Protein AF-A0A1R4GLQ3-F1 (afdb_monomer_lite)

Secondary structure (DSSP, 8-state):
-------------------------EEEEEEEE--TTT-SS-EEEEEEEE--TT-BHHHHHHHHHHHT-TT-------SSSSS-TTEEEETTEEEETTT-BTHHHHGGG-TT--------

pLDDT: mean 81.61, std 21.95, range [34.53, 98.38]

Foldseek 3Di:
DDDDDDDDDDDPPPPPPPPDDDPQQKDKDWDFDDDPVPDPDTDIDIDIDRDDFPAFLVNVLVCCCVPPNVPDDAFDDDLPPPPQRQWDQDPNDIDRRSPHHPNVPPCVPDPDDDPPDDDD

Organism: NCBI:txid1945521

Sequence (120 aa):
MNSHSKPNSSQLNNQENNLDTSANNTVKITVMRYRPDEDDRPWPETFEIEWSYDMSILDALGVIKDNLRPELAYRWSCRMEVCGSCGMVVNGEPKLACSTFVRDYVIDFLPSLNRGDSYS

InterPro domains:
  IPR001041 2Fe-2S ferredoxin-type iron-sulfur binding domain [cd00207] (44-104)
  IPR004489 Succinate dehydrogenase/fumarate reductase iron-sulphur protein [TIGR00384] (31-105)
  IPR012675 Beta-grasp domain superfamily [G3DSA:3.10.20.30] (17-113)
  IPR025192 Succinate dehydogenase/fumarate reductase N-terminal [PF13085] (28-105)
  IPR036010 2Fe-2S ferredoxin-like superfamily [SSF54292] (26-105)
  IPR050573 Succinate Dehydrogenase/Fumarate Reductase Iron-Sulfur [PTHR11921] (14-104)

Structure (mmCIF, N/CA/C/O backbone):
data_AF-A0A1R4GLQ3-F1
#
_entry.id   AF-A0A1R4GLQ3-F1
#
loop_
_atom_site.group_PDB
_atom_site.id
_atom_site.type_symbol
_atom_site.label_atom_id
_atom_site.label_alt_id
_atom_site.label_comp_id
_atom_site.label_asym_id
_atom_site.label_entity_id
_atom_site.label_seq_id
_atom_site.pdbx_PDB_ins_code
_atom_site.Cartn_x
_atom_site.Cartn_y
_atom_site.Cartn_z
_atom_site.occupancy
_atom_site.B_iso_or_equiv
_atom_site.auth_seq_id
_atom_site.auth_comp_id
_atom_site.auth_asym_id
_atom_site.auth_atom_id
_atom_site.pdbx_PDB_model_num
ATOM 1 N N . MET A 1 1 ? -5.979 34.679 72.232 1.00 48.34 1 MET A N 1
ATOM 2 C CA . MET A 1 1 ? -5.281 34.038 71.104 1.00 48.34 1 MET A CA 1
ATOM 3 C C . MET A 1 1 ? -5.319 32.540 71.316 1.00 48.34 1 MET A C 1
ATOM 5 O O . MET A 1 1 ? -4.696 32.081 72.255 1.00 48.34 1 MET A O 1
ATOM 9 N N . ASN A 1 2 ? -6.109 31.822 70.525 1.00 34.53 2 ASN A N 1
ATOM 10 C CA . ASN A 1 2 ? -5.859 30.432 70.155 1.00 34.53 2 ASN A CA 1
ATOM 11 C C . ASN A 1 2 ? -6.662 30.190 68.878 1.00 34.53 2 ASN A C 1
ATOM 13 O O . ASN A 1 2 ? -7.890 30.224 68.864 1.00 34.53 2 ASN A O 1
ATOM 17 N N . SER A 1 3 ? -5.901 30.126 67.797 1.00 39.72 3 SER A N 1
ATOM 18 C CA . SER A 1 3 ? -6.281 29.883 66.419 1.00 39.72 3 SER A CA 1
ATOM 19 C C . SER A 1 3 ? -6.469 28.387 66.155 1.00 39.72 3 SER A C 1
ATOM 21 O O . SER A 1 3 ? -6.027 27.555 66.943 1.00 39.72 3 SER A O 1
ATOM 23 N N . HIS A 1 4 ? -7.036 28.101 64.978 1.00 52.50 4 HIS A N 1
ATOM 24 C CA . HIS A 1 4 ? -7.164 26.803 64.297 1.00 52.50 4 HIS A CA 1
ATOM 25 C C . HIS A 1 4 ? -8.489 26.087 64.600 1.00 52.50 4 HIS A C 1
ATOM 27 O O . HIS A 1 4 ? -8.636 25.391 65.595 1.00 52.50 4 HIS A O 1
ATOM 33 N N . SER A 1 5 ? -9.580 26.424 63.905 1.00 51.50 5 SER A N 1
ATOM 34 C CA . SER A 1 5 ? -9.892 26.273 62.462 1.00 51.50 5 SER A CA 1
ATOM 35 C C . SER A 1 5 ? -10.152 24.819 62.057 1.00 51.50 5 SER A C 1
ATOM 37 O O . SER A 1 5 ? -9.284 23.959 62.132 1.00 51.50 5 SER A O 1
ATOM 39 N N . LYS A 1 6 ? -11.404 24.611 61.638 1.00 49.41 6 LYS A N 1
ATOM 40 C CA . LYS A 1 6 ? -12.070 23.384 61.183 1.00 49.41 6 LYS A CA 1
ATOM 41 C C . LYS A 1 6 ? -11.340 22.681 60.021 1.00 49.41 6 LYS A C 1
ATOM 43 O O . LYS A 1 6 ? -10.632 23.351 59.270 1.00 49.41 6 LYS A O 1
ATOM 48 N N . PRO A 1 7 ? -11.578 21.370 59.815 1.00 47.53 7 PRO A N 1
ATOM 49 C CA . PRO A 1 7 ? -11.047 20.639 58.670 1.00 47.53 7 PRO A CA 1
ATOM 50 C C . PRO A 1 7 ? -11.790 21.060 57.397 1.00 47.53 7 PRO A C 1
ATOM 52 O O . PRO A 1 7 ? -13.018 21.151 57.400 1.00 47.53 7 PRO A O 1
ATOM 55 N N . ASN A 1 8 ? -11.060 21.307 56.309 1.00 37.97 8 ASN A N 1
ATOM 56 C CA . ASN A 1 8 ? -11.652 21.459 54.985 1.00 37.97 8 ASN A CA 1
ATOM 57 C C . ASN A 1 8 ? -11.039 20.436 54.029 1.00 37.97 8 ASN A C 1
ATOM 59 O O . ASN A 1 8 ? -9.850 20.465 53.721 1.00 37.97 8 ASN A O 1
ATOM 63 N N . SER A 1 9 ? -11.923 19.540 53.607 1.00 43.69 9 SER A N 1
ATOM 64 C CA . SER A 1 9 ? -11.951 18.842 52.331 1.00 43.69 9 SER A CA 1
ATOM 65 C C . SER A 1 9 ? -11.156 19.515 51.214 1.00 43.69 9 SER A C 1
ATOM 67 O O . SER A 1 9 ? -11.499 20.583 50.722 1.00 43.69 9 SER A O 1
ATOM 69 N N . SER A 1 10 ? -10.123 18.826 50.762 1.00 47.22 10 SER A N 1
ATOM 70 C CA . SER A 1 10 ? -9.766 18.696 49.347 1.00 47.22 10 SER A CA 1
ATOM 71 C C . SER A 1 10 ? -8.596 17.733 49.303 1.00 47.22 10 SER A C 1
ATOM 73 O O . SER A 1 10 ? -7.426 18.102 49.329 1.00 47.22 10 SER A O 1
ATOM 75 N N . GLN A 1 11 ? -8.941 16.448 49.319 1.00 44.34 11 GLN A N 1
ATOM 76 C CA . GLN A 1 11 ? -8.035 15.441 48.807 1.00 44.34 11 GLN A CA 1
ATOM 77 C C . GLN A 1 11 ? -7.766 15.814 47.349 1.00 44.34 11 GLN A C 1
ATOM 79 O O . GLN A 1 11 ? -8.663 15.705 46.522 1.00 44.34 11 GLN A O 1
ATOM 84 N N . LEU A 1 12 ? -6.566 16.322 47.058 1.00 45.91 12 LEU A N 1
ATOM 85 C CA . LEU A 1 12 ? -6.034 16.328 45.702 1.00 45.91 12 LEU A CA 1
ATOM 86 C C . LEU A 1 12 ? -5.650 14.886 45.380 1.00 45.91 12 LEU A C 1
ATOM 88 O O . LEU A 1 12 ? -4.551 14.407 45.645 1.00 45.91 12 LEU A O 1
ATOM 92 N N . ASN A 1 13 ? -6.645 14.181 44.875 1.00 46.16 13 ASN A N 1
ATOM 93 C CA . ASN A 1 13 ? -6.553 12.944 44.136 1.00 46.16 13 ASN A CA 1
ATOM 94 C C . ASN A 1 13 ? -5.735 13.177 42.856 1.00 46.16 13 ASN A C 1
ATOM 96 O O . ASN A 1 13 ? -6.269 13.442 41.784 1.00 46.16 13 ASN A O 1
ATOM 100 N N . ASN A 1 14 ? -4.417 13.030 42.991 1.00 51.97 14 ASN A N 1
ATOM 101 C CA . ASN A 1 14 ? -3.526 12.663 41.897 1.00 51.97 14 ASN A CA 1
ATOM 102 C C . ASN A 1 14 ? -3.872 11.230 41.469 1.00 51.97 14 ASN A C 1
ATOM 104 O O . ASN A 1 14 ? -3.286 10.266 41.954 1.00 51.97 14 ASN A O 1
ATOM 108 N N . GLN A 1 15 ? -4.872 11.089 40.604 1.00 60.00 15 GLN A N 1
ATOM 109 C CA . GLN A 1 15 ? -5.040 9.892 39.792 1.00 60.00 15 GLN A CA 1
ATOM 110 C C . GLN A 1 15 ? -4.459 10.205 38.419 1.00 60.00 15 GLN A C 1
ATOM 112 O O . GLN A 1 15 ? -5.116 10.755 37.539 1.00 60.00 15 GLN A O 1
ATOM 117 N N . GLU A 1 16 ? -3.171 9.899 38.291 1.00 49.38 16 GLU A N 1
ATOM 118 C CA . GLU A 1 16 ? -2.516 9.681 37.011 1.00 49.38 16 GLU A CA 1
ATOM 119 C C . GLU A 1 16 ? -3.376 8.684 36.225 1.00 49.38 16 GLU A C 1
ATOM 121 O O . GLU A 1 16 ? -3.590 7.552 36.663 1.00 49.38 16 GLU A O 1
ATOM 126 N N . ASN A 1 17 ? -3.935 9.135 35.102 1.00 49.44 17 ASN A N 1
ATOM 127 C CA . ASN A 1 17 ? -4.736 8.311 34.204 1.00 49.44 17 ASN A CA 1
ATOM 128 C C . ASN A 1 17 ? -3.823 7.300 33.495 1.00 49.44 17 ASN A C 1
ATOM 130 O O . ASN A 1 17 ? -3.455 7.475 32.337 1.00 49.44 17 ASN A O 1
ATOM 134 N N . ASN A 1 18 ? -3.452 6.243 34.213 1.00 52.00 18 ASN A N 1
ATOM 135 C CA . ASN A 1 18 ? -2.991 4.984 33.649 1.00 52.00 18 ASN A CA 1
ATOM 136 C C . ASN A 1 18 ? -4.221 4.263 33.079 1.00 52.00 18 ASN A C 1
ATOM 138 O O . ASN A 1 18 ? -4.872 3.486 33.777 1.00 52.00 18 ASN A O 1
ATOM 142 N N . LEU A 1 19 ? -4.565 4.545 31.819 1.00 60.81 19 LEU A N 1
ATOM 143 C CA . LEU A 1 19 ? -5.286 3.555 31.023 1.00 60.81 19 LEU A CA 1
ATOM 144 C C . LEU A 1 19 ? -4.251 2.587 30.455 1.00 60.81 19 LEU A C 1
ATOM 146 O O . LEU A 1 19 ? -3.656 2.794 29.401 1.00 60.81 19 LEU A O 1
ATOM 150 N N . ASP A 1 20 ? -4.042 1.559 31.261 1.00 52.22 20 ASP A N 1
ATOM 151 C CA . ASP A 1 20 ? -3.375 0.302 30.979 1.00 52.22 20 ASP A CA 1
ATOM 152 C C . ASP A 1 20 ? -3.905 -0.344 29.676 1.00 52.22 20 ASP A C 1
ATOM 154 O O . ASP A 1 20 ? -5.041 -0.804 29.597 1.00 52.22 20 ASP A O 1
ATOM 158 N N . THR A 1 21 ? -3.065 -0.275 28.642 1.00 45.75 21 THR A N 1
ATOM 159 C CA . THR A 1 21 ? -2.600 -1.372 27.770 1.00 45.75 21 THR A CA 1
ATOM 160 C C . THR A 1 21 ? -3.601 -2.230 26.971 1.00 45.75 21 THR A C 1
ATOM 162 O O . THR A 1 21 ? -4.309 -3.095 27.478 1.00 45.75 21 THR A O 1
ATOM 165 N N . SER A 1 22 ? -3.478 -2.073 25.646 1.00 54.12 22 SER A N 1
ATOM 166 C CA . SER A 1 22 ? -3.498 -3.118 24.608 1.00 54.12 22 SER A CA 1
ATOM 167 C C . SER A 1 22 ? -4.679 -4.087 24.535 1.00 54.12 22 SER A C 1
ATOM 169 O O . SER A 1 22 ? -4.542 -5.289 24.762 1.00 54.12 22 SER A O 1
ATOM 171 N N . ALA A 1 23 ? -5.781 -3.631 23.942 1.00 52.31 23 ALA A N 1
ATOM 172 C CA . ALA A 1 23 ? -6.319 -4.435 22.848 1.00 52.31 23 ALA A CA 1
ATOM 173 C C . ALA A 1 23 ? -5.386 -4.213 21.649 1.00 52.31 23 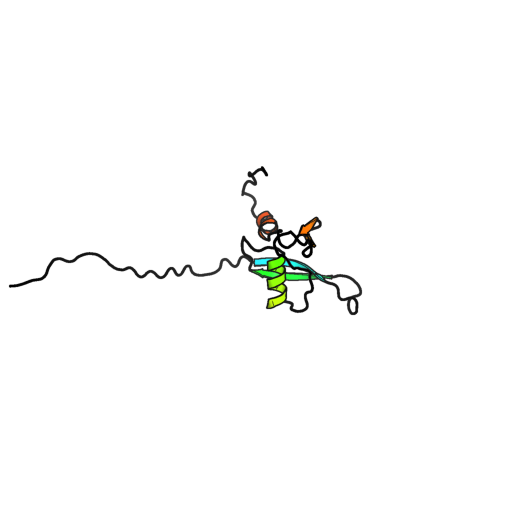ALA A C 1
ATOM 175 O O . ALA A 1 23 ? -5.463 -3.175 20.992 1.00 52.31 23 ALA A O 1
ATOM 176 N N . ASN A 1 24 ? -4.440 -5.129 21.416 1.00 66.25 24 ASN A N 1
ATOM 177 C CA . ASN A 1 24 ? -3.592 -5.070 20.226 1.00 66.25 24 ASN A CA 1
ATOM 178 C C . ASN A 1 24 ? -4.487 -5.305 19.008 1.00 66.25 24 ASN A C 1
ATOM 180 O O . ASN A 1 24 ? -4.775 -6.444 18.642 1.00 66.25 24 ASN A O 1
ATOM 184 N N . ASN A 1 25 ? -4.968 -4.218 18.411 1.00 87.06 25 ASN A N 1
ATOM 185 C CA . ASN A 1 25 ? -5.676 -4.252 17.145 1.00 87.06 25 ASN A CA 1
ATOM 186 C C . ASN A 1 25 ? -4.643 -4.588 16.074 1.00 87.06 25 ASN A C 1
ATOM 188 O O . ASN A 1 25 ? -3.996 -3.695 15.535 1.00 87.06 25 ASN A O 1
ATOM 192 N N . THR A 1 26 ? -4.439 -5.877 15.807 1.00 92.31 26 THR A N 1
ATOM 193 C CA . THR A 1 26 ? -3.577 -6.325 14.714 1.00 92.31 26 THR A CA 1
ATOM 194 C C . THR A 1 26 ? -4.390 -6.555 13.448 1.00 92.31 26 THR A C 1
ATOM 196 O O . THR A 1 26 ? -5.584 -6.862 13.480 1.00 92.31 26 THR A O 1
ATOM 199 N N . VAL A 1 27 ? -3.749 -6.357 12.303 1.00 94.31 27 VAL A N 1
ATOM 200 C CA . VAL A 1 27 ? -4.304 -6.645 10.982 1.00 94.31 27 VAL A CA 1
ATOM 201 C C . VAL A 1 27 ? -3.264 -7.384 10.157 1.00 94.31 27 VAL A C 1
ATOM 203 O O . VAL A 1 27 ? -2.063 -7.117 10.249 1.00 94.31 27 VAL A O 1
ATOM 206 N N . LYS A 1 28 ? -3.735 -8.317 9.328 1.00 96.12 28 LYS A N 1
ATOM 207 C CA . LYS A 1 28 ? -2.900 -9.009 8.348 1.00 96.12 28 LYS A CA 1
ATOM 208 C C . LYS A 1 28 ? -2.967 -8.287 7.015 1.00 96.12 28 LYS A C 1
ATOM 210 O O . LYS A 1 28 ? -4.036 -8.175 6.421 1.00 96.12 28 LYS A O 1
ATOM 215 N N . ILE A 1 29 ? -1.817 -7.849 6.526 1.00 96.75 29 ILE A N 1
ATOM 216 C CA . ILE A 1 29 ? -1.671 -7.183 5.235 1.00 96.75 29 ILE A CA 1
ATOM 217 C C . ILE A 1 29 ? -0.856 -8.089 4.331 1.00 96.75 29 ILE A C 1
ATOM 219 O O . ILE A 1 29 ? 0.279 -8.436 4.647 1.00 96.75 29 ILE A O 1
ATOM 223 N N . THR A 1 30 ? -1.443 -8.480 3.202 1.00 97.81 30 THR A N 1
ATOM 224 C CA . THR A 1 30 ? -0.746 -9.256 2.174 1.00 97.81 30 THR A CA 1
ATOM 225 C C . THR A 1 30 ? -0.331 -8.330 1.044 1.00 97.81 30 THR A C 1
ATOM 227 O O . THR A 1 30 ? -1.174 -7.677 0.433 1.00 97.81 30 THR A O 1
ATOM 230 N N . VAL A 1 31 ? 0.968 -8.276 0.767 1.00 97.81 31 VAL A N 1
ATOM 231 C CA . VAL A 1 31 ? 1.560 -7.445 -0.280 1.00 97.81 31 VAL A CA 1
ATOM 232 C C . VAL A 1 31 ? 2.120 -8.347 -1.369 1.00 97.81 31 VAL A C 1
ATOM 234 O O . VAL A 1 31 ? 2.888 -9.266 -1.094 1.00 97.81 31 VAL A O 1
ATOM 237 N N . MET A 1 32 ? 1.755 -8.074 -2.621 1.00 97.69 32 MET A N 1
ATOM 238 C CA . MET A 1 32 ? 2.364 -8.745 -3.767 1.00 97.69 32 MET A CA 1
ATOM 239 C C . MET A 1 32 ? 3.755 -8.170 -4.017 1.00 97.69 32 MET A C 1
ATOM 241 O O . MET A 1 32 ? 3.911 -6.974 -4.263 1.00 97.69 32 MET A O 1
ATOM 245 N N . ARG A 1 33 ? 4.765 -9.031 -3.965 1.00 96.50 33 ARG A N 1
ATOM 246 C CA . ARG A 1 33 ? 6.172 -8.693 -4.144 1.00 96.50 33 ARG A CA 1
ATOM 247 C C . ARG A 1 33 ? 6.726 -9.261 -5.434 1.00 96.50 33 ARG A C 1
ATOM 249 O O . ARG A 1 33 ? 6.272 -10.293 -5.918 1.00 96.50 33 ARG A O 1
ATOM 256 N N . TYR A 1 34 ? 7.711 -8.560 -5.981 1.00 96.69 34 TYR A N 1
ATOM 257 C CA . TYR A 1 34 ? 8.415 -8.977 -7.182 1.00 96.69 34 TYR A CA 1
ATOM 258 C C . TYR A 1 34 ? 9.796 -8.319 -7.254 1.00 96.69 34 TYR A C 1
ATOM 260 O O . TYR A 1 34 ? 9.899 -7.092 -7.169 1.00 96.69 34 TYR A O 1
ATOM 268 N N . ARG A 1 35 ? 10.845 -9.127 -7.422 1.00 94.69 35 ARG A N 1
ATOM 269 C CA . ARG A 1 35 ? 12.214 -8.700 -7.735 1.00 94.69 35 ARG A CA 1
ATOM 270 C C . ARG A 1 35 ? 12.575 -9.193 -9.141 1.00 94.69 35 ARG A C 1
ATOM 272 O O . ARG A 1 35 ? 12.746 -10.396 -9.309 1.00 94.69 35 ARG A O 1
ATOM 279 N N . PRO A 1 36 ? 12.714 -8.299 -10.137 1.00 94.06 36 PRO A N 1
ATOM 280 C CA . PRO A 1 36 ? 12.954 -8.692 -11.528 1.00 94.06 36 PRO A CA 1
ATOM 281 C C . PRO A 1 36 ? 14.187 -9.576 -11.760 1.00 94.06 36 PRO A C 1
ATOM 283 O O . PRO A 1 36 ? 14.184 -10.367 -12.695 1.00 94.06 36 PRO A O 1
ATOM 286 N N . ASP A 1 37 ? 15.219 -9.435 -10.925 1.00 94.56 37 ASP A N 1
ATOM 287 C CA . ASP A 1 37 ? 16.489 -10.157 -11.076 1.00 94.56 37 ASP A CA 1
ATOM 288 C C . ASP A 1 37 ? 16.532 -11.492 -10.310 1.00 94.56 37 ASP A C 1
ATOM 290 O O . ASP A 1 37 ? 17.449 -12.286 -10.509 1.00 94.56 37 ASP A O 1
ATOM 294 N N . GLU A 1 38 ? 15.567 -11.740 -9.418 1.00 94.31 38 GLU A N 1
ATOM 295 C CA . GLU A 1 38 ? 15.594 -12.878 -8.484 1.00 94.31 38 GLU A CA 1
ATOM 296 C C . GLU A 1 38 ? 14.346 -13.767 -8.558 1.00 94.31 38 GLU A C 1
ATOM 298 O O . GLU A 1 38 ? 14.433 -14.959 -8.269 1.00 94.31 38 GLU A O 1
ATOM 303 N N . ASP A 1 39 ? 13.187 -13.206 -8.914 1.00 94.81 39 ASP A N 1
ATOM 304 C CA . ASP A 1 39 ? 11.902 -13.892 -8.823 1.00 94.81 39 ASP A CA 1
ATOM 305 C C . ASP A 1 39 ? 11.340 -14.205 -10.220 1.00 94.81 39 ASP A C 1
ATOM 307 O O . ASP A 1 39 ? 11.127 -13.307 -11.032 1.00 94.81 39 ASP A O 1
ATOM 311 N N . ASP A 1 40 ? 10.981 -15.468 -10.473 1.00 94.56 40 ASP A N 1
ATOM 312 C CA . ASP A 1 40 ? 10.342 -15.880 -11.737 1.00 94.56 40 ASP A CA 1
ATOM 313 C C . ASP A 1 40 ? 8.924 -15.301 -11.916 1.00 94.56 40 ASP A C 1
ATOM 315 O O . ASP A 1 40 ? 8.402 -15.202 -13.028 1.00 94.56 40 ASP A O 1
ATOM 319 N N . ARG A 1 41 ? 8.246 -14.974 -10.808 1.00 95.94 41 ARG A N 1
ATOM 320 C CA . ARG A 1 41 ? 6.872 -14.450 -10.790 1.00 95.94 41 ARG A CA 1
ATOM 321 C C . ARG A 1 41 ? 6.577 -13.669 -9.507 1.00 95.94 41 ARG A C 1
ATOM 323 O O . ARG A 1 41 ? 7.193 -13.955 -8.480 1.00 95.94 41 ARG A O 1
ATOM 330 N N . PRO A 1 42 ? 5.593 -12.749 -9.520 1.00 96.62 42 PRO A N 1
ATOM 331 C CA . PRO A 1 42 ? 5.135 -12.090 -8.304 1.00 96.62 42 PRO A CA 1
ATOM 332 C C . PRO A 1 42 ? 4.613 -13.089 -7.268 1.00 96.62 42 PRO A C 1
ATOM 334 O O . PRO A 1 42 ? 3.947 -14.069 -7.615 1.00 96.62 42 PRO A O 1
ATOM 337 N N . TRP A 1 43 ? 4.869 -12.816 -5.993 1.00 96.94 43 TRP A N 1
ATOM 338 C CA . TRP A 1 43 ? 4.505 -13.688 -4.879 1.00 96.94 43 TRP A CA 1
ATOM 339 C C . TRP A 1 43 ? 3.912 -12.888 -3.710 1.00 96.94 43 TRP A C 1
ATOM 341 O O . TRP A 1 43 ? 4.288 -11.734 -3.506 1.00 96.94 43 TRP A O 1
ATOM 351 N N . PRO A 1 44 ? 2.953 -13.453 -2.956 1.00 97.50 44 PRO A N 1
ATOM 352 C CA . PRO A 1 44 ? 2.374 -12.782 -1.798 1.00 97.50 44 PRO A CA 1
ATOM 353 C C . PRO A 1 44 ? 3.282 -12.909 -0.568 1.00 97.50 44 PRO A C 1
ATOM 355 O O . PRO A 1 44 ? 3.703 -14.011 -0.219 1.00 97.50 44 PRO A O 1
ATOM 358 N N . GLU A 1 45 ? 3.512 -11.803 0.137 1.00 97.44 45 GLU A N 1
ATOM 359 C CA . GLU A 1 45 ? 4.087 -11.790 1.486 1.00 97.44 45 GLU A CA 1
ATOM 360 C C . GLU A 1 45 ? 3.074 -11.213 2.475 1.00 97.44 45 GLU A C 1
ATOM 362 O O . GLU A 1 45 ? 2.466 -10.178 2.203 1.00 97.44 45 GLU A O 1
ATOM 367 N N . THR A 1 46 ? 2.886 -11.866 3.622 1.00 97.88 46 THR A N 1
ATOM 368 C CA . THR A 1 46 ? 1.921 -11.434 4.641 1.00 97.88 46 THR A CA 1
ATOM 369 C C . THR A 1 46 ? 2.641 -10.879 5.863 1.00 97.88 46 THR A C 1
ATOM 371 O O . THR A 1 46 ? 3.543 -11.514 6.408 1.00 97.88 46 THR A O 1
ATOM 374 N N . PHE A 1 47 ? 2.183 -9.719 6.324 1.00 97.19 47 PHE A N 1
ATOM 375 C CA . PHE A 1 47 ? 2.670 -9.025 7.509 1.00 97.19 47 PHE A CA 1
ATOM 376 C C . PHE A 1 47 ? 1.541 -8.858 8.509 1.00 97.19 47 PHE A C 1
ATOM 378 O O . PHE A 1 47 ? 0.405 -8.587 8.121 1.00 97.19 47 PHE A O 1
ATOM 385 N N . GLU A 1 48 ? 1.859 -8.990 9.789 1.00 96.44 48 GLU A N 1
ATOM 386 C CA . GLU A 1 48 ? 0.947 -8.655 10.874 1.00 96.44 48 GLU A CA 1
ATOM 387 C C . GLU A 1 48 ? 1.455 -7.381 11.541 1.00 96.44 48 GLU A C 1
ATOM 389 O O . GLU A 1 48 ? 2.601 -7.329 11.988 1.00 96.44 48 GLU A O 1
ATOM 39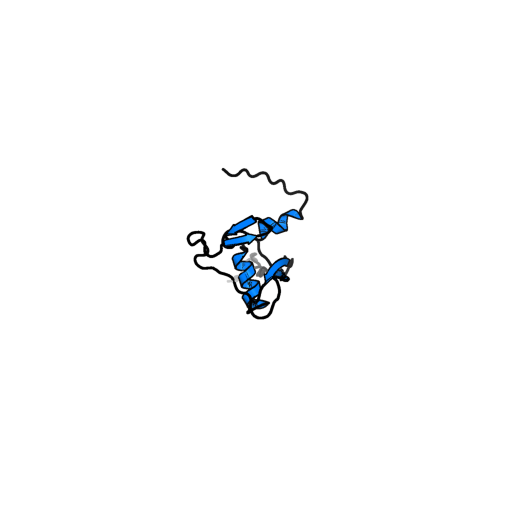4 N N . ILE A 1 49 ? 0.625 -6.339 11.535 1.00 95.62 49 ILE A N 1
ATOM 395 C CA . ILE A 1 49 ? 0.952 -5.038 12.124 1.00 95.62 49 ILE A CA 1
ATOM 396 C C . ILE A 1 49 ? -0.155 -4.595 13.068 1.00 95.62 49 ILE A C 1
ATOM 398 O O . ILE A 1 49 ? -1.319 -4.946 12.877 1.00 95.62 49 ILE A O 1
ATOM 402 N N . GLU A 1 50 ? 0.206 -3.787 14.057 1.00 94.56 50 GLU A N 1
ATOM 403 C CA . GLU A 1 50 ? -0.763 -3.013 14.827 1.00 94.56 50 GLU A CA 1
ATOM 404 C C . GLU A 1 50 ? -1.365 -1.915 13.941 1.00 94.56 50 GLU A C 1
ATOM 406 O O . GLU A 1 50 ? -0.652 -1.279 13.159 1.00 94.56 50 GLU A O 1
ATOM 411 N N . TRP A 1 51 ? -2.674 -1.691 14.049 1.00 94.50 51 TRP A N 1
ATOM 412 C CA . TRP A 1 51 ? -3.388 -0.676 13.278 1.00 94.50 51 TRP A CA 1
ATOM 413 C C . TRP A 1 51 ? -4.266 0.211 14.163 1.00 94.50 51 TRP A C 1
ATOM 415 O O . TRP A 1 51 ? -4.722 -0.177 15.240 1.00 94.50 51 TRP A O 1
ATOM 425 N N . SER A 1 52 ? -4.516 1.427 13.681 1.00 92.00 52 SER A N 1
ATOM 426 C CA . SER A 1 52 ? -5.393 2.418 14.308 1.00 92.00 52 SER A CA 1
ATOM 427 C C . SER A 1 52 ? -6.474 2.885 13.330 1.00 92.00 52 SER A C 1
ATOM 429 O O . SER A 1 52 ? -6.329 2.743 12.116 1.00 92.00 52 SER A O 1
ATOM 431 N N . TYR A 1 53 ? -7.563 3.463 13.845 1.00 91.56 53 TYR A N 1
ATOM 432 C CA . TYR A 1 53 ? -8.721 3.861 13.031 1.00 91.56 53 TYR A CA 1
ATOM 433 C C . TYR A 1 53 ? -8.371 4.819 11.881 1.00 91.56 53 TYR A C 1
ATOM 435 O O . TYR A 1 53 ? -8.950 4.719 10.799 1.00 91.56 53 TYR A O 1
ATOM 443 N N . ASP A 1 54 ? -7.405 5.712 12.097 1.00 93.88 54 ASP A N 1
ATOM 444 C CA . ASP A 1 54 ? -6.974 6.723 11.125 1.00 93.88 54 ASP A CA 1
ATOM 445 C C . ASP A 1 54 ? -5.827 6.255 10.220 1.00 93.88 54 ASP A C 1
ATOM 447 O O . ASP A 1 54 ? -5.347 7.020 9.387 1.00 93.88 54 ASP A O 1
ATOM 451 N N . MET A 1 55 ? -5.390 5.000 10.352 1.00 96.56 55 MET A N 1
ATOM 452 C CA . MET A 1 55 ? -4.305 4.453 9.547 1.00 96.56 55 MET A CA 1
ATOM 453 C C . MET A 1 55 ? -4.753 4.266 8.094 1.00 96.56 55 MET A C 1
ATOM 455 O O . MET A 1 55 ? -5.647 3.465 7.794 1.00 96.56 55 MET A O 1
ATOM 459 N N . SER A 1 56 ? -4.102 4.984 7.178 1.00 98.06 56 SER A N 1
ATOM 460 C CA . SER A 1 56 ? -4.244 4.733 5.745 1.00 98.06 56 SER A CA 1
ATOM 461 C C . SER A 1 56 ? -3.460 3.484 5.321 1.00 98.06 56 SER A C 1
ATOM 463 O O . SER A 1 56 ? -2.534 3.043 6.006 1.00 98.06 56 SER A O 1
ATOM 465 N N . ILE A 1 57 ? -3.777 2.919 4.154 1.00 98.00 57 ILE A N 1
ATOM 466 C CA . ILE A 1 57 ? -2.977 1.844 3.547 1.00 98.00 57 ILE A CA 1
ATOM 467 C C . ILE A 1 57 ? -1.539 2.320 3.307 1.00 98.00 57 ILE A C 1
ATOM 469 O O . ILE A 1 57 ? -0.599 1.546 3.478 1.00 98.00 57 ILE A O 1
ATOM 473 N N . LEU A 1 58 ? -1.342 3.597 2.961 1.00 98.38 58 LEU A N 1
ATOM 474 C CA . LEU A 1 58 ? -0.002 4.166 2.829 1.00 98.38 58 LEU A CA 1
ATOM 475 C C . LEU A 1 58 ? 0.761 4.158 4.164 1.00 98.38 58 LEU A C 1
ATOM 477 O O . LEU A 1 58 ? 1.938 3.800 4.176 1.00 98.38 58 LEU A O 1
ATOM 481 N N . ASP A 1 59 ? 0.114 4.516 5.274 1.00 98.06 59 ASP A N 1
ATOM 482 C CA . ASP A 1 59 ? 0.750 4.492 6.599 1.00 98.06 59 ASP A CA 1
ATOM 483 C C . ASP A 1 59 ? 1.100 3.062 7.017 1.00 98.06 59 ASP A C 1
ATOM 485 O O . ASP A 1 59 ? 2.204 2.810 7.496 1.00 98.06 59 ASP A O 1
ATOM 489 N N . ALA A 1 60 ? 0.207 2.107 6.751 1.00 97.81 60 ALA A N 1
ATOM 490 C CA . ALA A 1 60 ? 0.452 0.692 7.001 1.00 97.81 60 ALA A CA 1
ATOM 491 C C . ALA A 1 60 ? 1.672 0.159 6.223 1.00 97.81 60 ALA A C 1
ATOM 493 O O . ALA A 1 60 ? 2.513 -0.546 6.784 1.00 97.81 60 ALA A O 1
ATOM 494 N N . LEU A 1 61 ? 1.824 0.537 4.948 1.00 98.19 61 LEU A N 1
ATOM 495 C CA . LEU A 1 61 ? 3.020 0.217 4.154 1.00 98.19 61 LEU A CA 1
ATOM 496 C C . LEU A 1 61 ? 4.285 0.889 4.707 1.00 98.19 61 LEU A C 1
ATOM 498 O O . LEU A 1 61 ? 5.371 0.315 4.608 1.00 98.19 6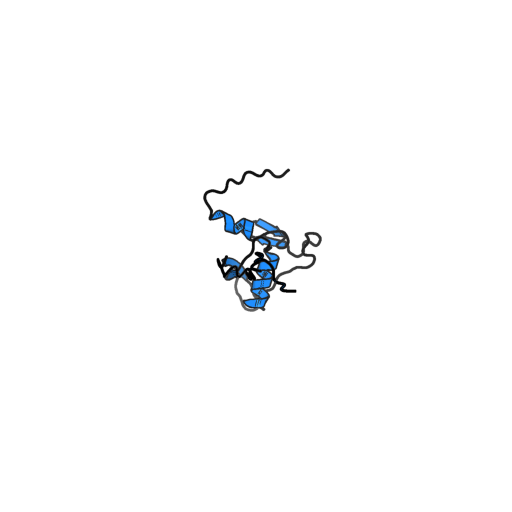1 LEU A O 1
ATOM 502 N N . GLY A 1 62 ? 4.155 2.080 5.297 1.00 98.12 62 GLY A N 1
ATOM 503 C CA . GLY A 1 62 ? 5.210 2.745 6.065 1.00 98.12 62 GLY A CA 1
ATOM 504 C C . GLY A 1 62 ? 5.668 1.899 7.248 1.00 98.12 62 GLY A C 1
ATOM 505 O O . GLY A 1 62 ? 6.836 1.535 7.314 1.00 98.12 62 GLY A O 1
ATOM 506 N N . VAL A 1 63 ? 4.733 1.484 8.107 1.00 97.94 63 VAL A N 1
ATOM 507 C CA . VAL A 1 63 ? 5.010 0.626 9.275 1.00 97.94 63 VAL A CA 1
ATOM 508 C C . VAL A 1 63 ? 5.695 -0.678 8.865 1.00 97.94 63 VAL A C 1
ATOM 510 O O . VAL A 1 63 ? 6.686 -1.075 9.478 1.00 97.94 63 VAL A O 1
ATOM 513 N N . ILE A 1 64 ? 5.205 -1.337 7.810 1.00 98.12 64 ILE A N 1
ATOM 514 C CA . ILE A 1 64 ? 5.827 -2.563 7.293 1.00 98.12 64 ILE A CA 1
ATOM 515 C C . ILE A 1 64 ? 7.253 -2.273 6.831 1.00 98.12 64 ILE A C 1
ATOM 517 O O . ILE A 1 64 ? 8.164 -3.015 7.190 1.00 98.12 64 ILE A O 1
ATOM 521 N N . LYS A 1 65 ? 7.467 -1.205 6.056 1.00 98.12 65 LYS A N 1
ATOM 522 C CA . LYS A 1 65 ? 8.793 -0.868 5.537 1.00 98.12 65 LYS A CA 1
ATOM 523 C C . LYS A 1 65 ? 9.782 -0.545 6.654 1.00 98.12 65 LYS A C 1
ATOM 525 O O . LYS A 1 65 ? 10.897 -1.054 6.634 1.00 98.12 65 LYS A O 1
ATOM 530 N N . ASP A 1 66 ? 9.372 0.263 7.620 1.00 97.94 66 ASP A N 1
ATOM 531 C CA . ASP A 1 66 ? 10.268 0.771 8.655 1.00 97.94 66 ASP A CA 1
ATOM 532 C C . ASP A 1 66 ? 10.629 -0.310 9.684 1.00 97.94 66 ASP A C 1
ATOM 534 O O . ASP A 1 66 ? 11.773 -0.369 10.134 1.00 97.94 66 ASP A O 1
ATOM 538 N N . ASN A 1 67 ? 9.688 -1.205 10.012 1.00 97.31 67 ASN A N 1
ATOM 539 C CA . ASN A 1 67 ? 9.852 -2.146 11.126 1.00 97.31 67 ASN A CA 1
ATOM 540 C C . ASN A 1 67 ? 10.041 -3.609 10.706 1.00 97.31 67 ASN A C 1
ATOM 542 O O . ASN A 1 67 ? 10.655 -4.377 11.445 1.00 97.31 67 ASN A O 1
ATOM 546 N N . LEU A 1 68 ? 9.491 -4.027 9.560 1.00 96.56 68 LEU A N 1
ATOM 547 C CA . LEU A 1 68 ? 9.407 -5.445 9.185 1.00 96.56 68 LEU A CA 1
ATOM 548 C C . LEU A 1 68 ? 10.196 -5.789 7.917 1.00 96.56 68 LEU A C 1
ATOM 550 O O . LEU A 1 68 ? 10.823 -6.849 7.878 1.00 96.56 68 LEU A O 1
ATOM 554 N N . ARG A 1 69 ? 10.144 -4.940 6.881 1.00 96.88 69 ARG A N 1
ATOM 555 C CA . ARG A 1 69 ? 10.740 -5.163 5.548 1.00 96.88 69 ARG A CA 1
ATOM 556 C C . ARG A 1 69 ? 11.260 -3.872 4.902 1.00 96.88 69 ARG A C 1
ATOM 558 O O . ARG A 1 69 ? 10.594 -3.303 4.029 1.00 96.88 69 ARG A O 1
ATOM 565 N N . PRO A 1 70 ? 12.475 -3.427 5.259 1.00 96.75 70 PRO A N 1
ATOM 566 C CA . PRO A 1 70 ? 13.096 -2.233 4.681 1.00 96.75 70 PRO A CA 1
ATOM 567 C C . PRO A 1 70 ? 13.251 -2.263 3.157 1.00 96.75 70 PRO A C 1
ATOM 569 O O . PRO A 1 70 ? 13.272 -1.207 2.520 1.00 96.75 70 PRO A O 1
ATOM 572 N N . GLU A 1 71 ? 13.309 -3.443 2.542 1.00 95.25 71 GLU A N 1
ATOM 573 C CA . GLU A 1 71 ? 13.416 -3.621 1.093 1.00 95.25 71 GLU A CA 1
ATOM 574 C C . GLU A 1 71 ? 12.095 -3.404 0.334 1.00 95.25 71 GLU A C 1
ATOM 576 O O . GLU A 1 71 ? 12.093 -3.363 -0.897 1.00 95.25 71 GLU A O 1
ATOM 581 N N . LEU A 1 72 ? 10.967 -3.239 1.036 1.00 96.94 72 LEU A N 1
ATOM 582 C CA . LEU A 1 72 ? 9.670 -3.007 0.406 1.00 96.94 72 LEU A CA 1
ATOM 583 C C . LEU A 1 72 ? 9.676 -1.693 -0.392 1.00 96.94 72 LEU A C 1
ATOM 585 O O . LEU A 1 72 ? 9.973 -0.621 0.143 1.00 96.94 72 LEU A O 1
ATOM 589 N N . ALA A 1 73 ? 9.318 -1.764 -1.674 1.00 96.44 73 ALA A N 1
ATOM 590 C CA . ALA A 1 73 ? 9.269 -0.616 -2.572 1.00 96.44 73 ALA A CA 1
ATOM 591 C C . ALA A 1 73 ? 7.824 -0.287 -2.976 1.00 96.44 73 ALA A C 1
ATOM 593 O O . ALA A 1 73 ? 7.087 -1.149 -3.446 1.00 96.44 73 ALA A O 1
ATOM 594 N N . TYR A 1 74 ? 7.435 0.979 -2.825 1.00 97.50 74 TYR A N 1
ATOM 595 C CA . TYR A 1 74 ? 6.157 1.533 -3.278 1.00 97.50 74 TYR A CA 1
ATOM 596 C C . TYR A 1 74 ? 6.316 3.029 -3.577 1.00 97.50 74 TYR A C 1
ATOM 598 O O . TYR A 1 74 ? 7.269 3.671 -3.129 1.00 97.50 74 TYR A O 1
ATOM 606 N N . ARG A 1 75 ? 5.394 3.597 -4.359 1.00 97.81 75 ARG A N 1
ATOM 607 C CA . ARG A 1 75 ? 5.403 5.021 -4.719 1.00 97.81 75 ARG A CA 1
ATOM 608 C C . ARG A 1 75 ? 4.483 5.813 -3.798 1.00 97.81 75 ARG A C 1
ATOM 610 O O . ARG A 1 75 ? 3.383 5.373 -3.483 1.00 97.81 75 ARG A O 1
ATOM 617 N N . TRP A 1 76 ? 4.936 6.990 -3.378 1.00 97.38 76 TRP A N 1
ATOM 618 C CA . TRP A 1 76 ? 4.149 7.932 -2.586 1.00 97.38 76 TRP A CA 1
ATOM 619 C C . TRP A 1 76 ? 4.733 9.346 -2.695 1.00 97.38 76 TRP A C 1
ATOM 621 O O . TRP A 1 76 ? 5.867 9.521 -3.136 1.00 97.38 76 TRP A O 1
ATOM 631 N N . SER A 1 77 ? 3.938 10.369 -2.363 1.00 97.44 77 SER A N 1
ATOM 632 C CA . SER A 1 77 ? 4.402 11.764 -2.301 1.00 97.44 77 SER A CA 1
ATOM 633 C C . SER A 1 77 ? 3.464 12.640 -1.456 1.00 97.44 77 SER A C 1
ATOM 635 O O . SER A 1 77 ? 3.721 12.810 -0.272 1.00 97.44 77 SER A O 1
ATOM 637 N N . CYS A 1 78 ? 2.362 13.155 -2.025 1.00 96.75 78 CYS A N 1
ATOM 638 C CA . CYS A 1 78 ? 1.596 14.256 -1.413 1.00 96.75 78 CYS A CA 1
ATOM 639 C C . CYS A 1 78 ? 0.76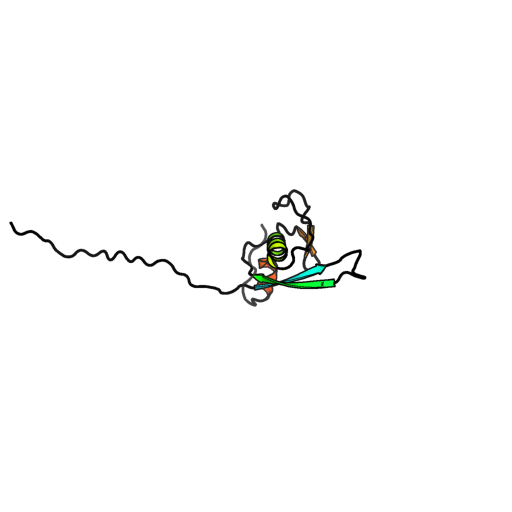2 13.891 -0.174 1.00 96.75 78 CYS A C 1
ATOM 641 O O . CYS A 1 78 ? 0.425 14.779 0.596 1.00 96.75 78 CYS A O 1
ATOM 643 N N . ARG A 1 79 ? 0.390 12.613 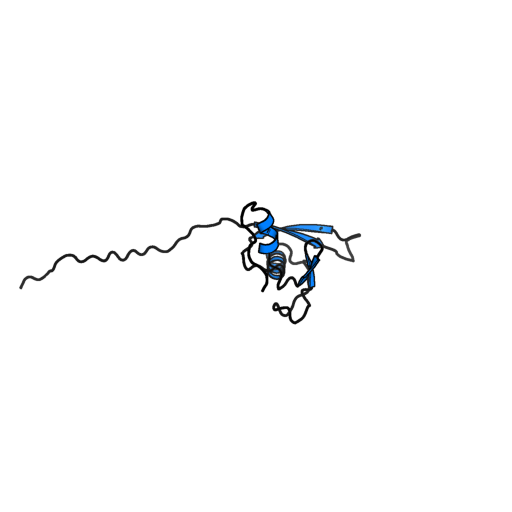-0.005 1.00 96.81 79 ARG A N 1
ATOM 644 C CA . ARG A 1 79 ? -0.499 12.117 1.069 1.00 96.81 79 ARG A CA 1
ATOM 645 C C . ARG A 1 79 ? -1.881 12.796 1.174 1.00 96.81 79 ARG A C 1
ATOM 647 O O . ARG A 1 79 ? -2.541 12.672 2.192 1.00 96.81 79 ARG A O 1
ATOM 654 N N . MET A 1 80 ? -2.326 13.483 0.123 1.00 96.44 80 MET A N 1
ATOM 655 C CA . MET A 1 80 ? -3.582 14.247 0.100 1.00 96.44 80 MET A CA 1
ATOM 656 C C . MET A 1 80 ? -4.317 14.121 -1.243 1.00 96.44 80 MET A C 1
ATOM 658 O O . MET A 1 80 ? -4.934 15.069 -1.708 1.00 96.44 80 MET A O 1
ATOM 662 N N . GLU A 1 81 ? -4.166 12.977 -1.920 1.00 95.44 81 GLU A N 1
ATOM 663 C CA . GLU A 1 81 ? -4.839 12.618 -3.189 1.00 95.44 81 GLU A CA 1
ATOM 664 C C . GLU A 1 81 ? -4.500 13.456 -4.435 1.00 95.44 81 GLU A C 1
ATOM 666 O O . GLU A 1 81 ? -4.791 13.038 -5.550 1.00 95.44 81 GLU A O 1
ATOM 671 N N . VAL A 1 82 ? -3.798 14.580 -4.294 1.00 97.44 82 VAL A N 1
ATOM 672 C CA . VAL A 1 82 ? -3.534 15.507 -5.408 1.00 97.44 82 VAL A CA 1
ATOM 673 C C . VAL A 1 82 ? -2.590 14.931 -6.473 1.00 97.44 82 VAL A C 1
ATOM 675 O O . VAL A 1 82 ? -2.776 15.168 -7.662 1.00 97.44 82 VAL A O 1
ATOM 678 N N . CYS A 1 83 ? -1.550 14.191 -6.078 1.00 97.06 83 CYS A N 1
ATOM 679 C CA . CYS A 1 83 ? -0.493 13.782 -7.017 1.00 97.06 83 CYS A CA 1
ATOM 680 C C . CYS A 1 83 ? -0.726 12.433 -7.717 1.00 97.06 83 CYS A C 1
ATOM 682 O O . CYS A 1 83 ? 0.017 12.097 -8.634 1.00 97.06 83 CYS A O 1
ATOM 684 N N . GLY A 1 84 ? -1.664 11.610 -7.237 1.00 96.31 84 GLY A N 1
ATOM 685 C CA . GLY A 1 84 ? -1.912 10.261 -7.769 1.00 96.31 84 GLY A CA 1
ATOM 686 C C . GLY A 1 84 ? -0.763 9.242 -7.637 1.00 96.31 84 GLY A C 1
ATOM 687 O O . GLY A 1 84 ? -0.898 8.114 -8.100 1.00 96.31 84 GLY A O 1
ATOM 688 N N . SER A 1 85 ? 0.365 9.577 -6.998 1.00 97.69 85 SER A N 1
ATOM 689 C CA . SER A 1 85 ? 1.542 8.690 -6.946 1.00 97.69 85 SER A CA 1
ATOM 690 C C . SER A 1 85 ? 1.356 7.439 -6.083 1.00 97.69 85 SER A C 1
ATOM 692 O O . SER A 1 85 ? 2.080 6.467 -6.273 1.00 97.69 85 SER A O 1
ATOM 694 N N . CYS A 1 86 ? 0.395 7.471 -5.153 1.00 97.50 86 CYS A N 1
ATOM 695 C CA . CYS A 1 86 ? 0.084 6.398 -4.208 1.00 97.50 86 CYS A CA 1
ATOM 696 C C . CYS A 1 86 ? -0.935 5.377 -4.774 1.00 97.50 86 CYS A C 1
ATOM 698 O O . CYS A 1 86 ? -1.550 4.637 -4.009 1.00 97.50 86 CYS A O 1
ATOM 700 N N . GLY A 1 87 ? -1.167 5.366 -6.094 1.00 97.88 87 GLY A N 1
ATOM 701 C CA . GLY A 1 87 ? -2.131 4.474 -6.746 1.00 97.88 87 GLY A CA 1
ATOM 702 C C . GLY A 1 87 ? -1.690 3.007 -6.754 1.00 97.88 87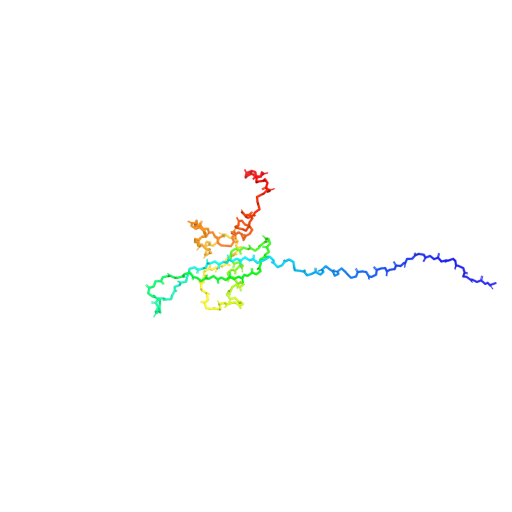 GLY A C 1
ATOM 703 O O . GLY A 1 87 ? -0.582 2.695 -7.191 1.00 97.88 87 GLY A O 1
ATOM 704 N N . MET A 1 88 ? -2.560 2.104 -6.295 1.00 97.81 88 MET A N 1
ATOM 705 C CA . MET A 1 88 ? -2.344 0.651 -6.297 1.00 97.81 88 MET A CA 1
ATOM 706 C C . MET A 1 88 ? -3.669 -0.121 -6.282 1.00 97.81 88 MET A C 1
ATOM 708 O O . MET A 1 88 ? -4.734 0.460 -6.090 1.00 97.81 88 MET A O 1
ATOM 712 N N . VAL A 1 89 ? -3.609 -1.438 -6.483 1.00 97.94 89 VAL A N 1
ATOM 713 C CA . VAL A 1 89 ? -4.780 -2.315 -6.349 1.00 97.94 89 VAL A CA 1
ATOM 714 C C . VAL A 1 89 ? -4.880 -2.794 -4.904 1.00 97.94 89 VAL A C 1
ATOM 716 O O . VAL A 1 89 ? -3.969 -3.458 -4.413 1.00 97.94 89 VAL A O 1
ATOM 719 N N . VAL A 1 90 ? -5.989 -2.480 -4.239 1.00 97.38 90 VAL A N 1
ATOM 720 C CA . VAL A 1 90 ? -6.306 -2.926 -2.876 1.00 97.38 90 VAL A CA 1
ATOM 721 C C . VAL A 1 90 ? -7.537 -3.821 -2.955 1.00 97.38 90 VAL A C 1
ATOM 723 O O . VAL A 1 90 ? -8.589 -3.387 -3.417 1.00 97.38 90 VAL A O 1
ATOM 726 N N . ASN A 1 91 ? -7.398 -5.089 -2.555 1.00 95.38 91 ASN A N 1
ATOM 727 C CA . ASN A 1 91 ? -8.463 -6.102 -2.615 1.00 95.38 91 ASN A CA 1
ATOM 728 C C . ASN A 1 91 ? -9.202 -6.170 -3.970 1.00 95.38 91 ASN A C 1
ATOM 730 O O . ASN A 1 91 ? -10.414 -6.346 -4.025 1.00 95.38 91 ASN A O 1
ATOM 734 N N . GLY A 1 92 ? -8.459 -6.041 -5.074 1.00 95.75 92 GLY A N 1
ATOM 735 C CA . GLY A 1 92 ? -8.991 -6.141 -6.438 1.00 95.75 92 GLY A CA 1
ATOM 736 C C . GLY A 1 92 ? -9.478 -4.824 -7.048 1.00 95.75 92 GLY A C 1
ATOM 737 O O . GLY A 1 92 ? -9.702 -4.777 -8.255 1.00 95.75 92 GLY A O 1
ATOM 738 N N . GLU A 1 93 ? -9.565 -3.742 -6.273 1.00 97.12 93 GLU A N 1
ATOM 739 C CA . GLU A 1 93 ? -9.995 -2.433 -6.769 1.00 97.12 93 GLU A CA 1
ATOM 740 C C . GLU A 1 93 ? -8.824 -1.442 -6.869 1.00 97.12 93 GLU A C 1
ATOM 742 O O . GLU A 1 93 ? -7.997 -1.372 -5.956 1.00 97.12 93 GLU A O 1
ATOM 747 N N . PRO A 1 94 ? -8.733 -0.637 -7.945 1.00 97.81 94 PRO A N 1
ATOM 748 C CA . PRO A 1 94 ? -7.759 0.444 -8.022 1.00 97.81 94 PRO A CA 1
ATOM 749 C C . PRO A 1 94 ? -8.129 1.555 -7.031 1.00 97.81 94 PRO A C 1
ATOM 751 O O . PRO A 1 94 ? -9.231 2.105 -7.073 1.00 97.81 94 PRO A O 1
ATOM 754 N N . LYS A 1 95 ? -7.196 1.899 -6.144 1.00 98.06 95 LYS A N 1
ATOM 755 C CA . LYS A 1 95 ? -7.370 2.900 -5.088 1.00 98.06 95 LYS A CA 1
ATOM 756 C C . LYS A 1 95 ? -6.123 3.771 -4.939 1.00 98.06 95 LYS A C 1
ATOM 758 O O . LYS A 1 95 ? -5.025 3.400 -5.357 1.00 98.06 95 LYS A O 1
ATOM 763 N N . LEU A 1 96 ? -6.285 4.923 -4.293 1.00 98.31 96 LEU A N 1
ATOM 764 C CA . LEU A 1 96 ? -5.175 5.725 -3.784 1.00 98.31 96 LEU A CA 1
ATOM 765 C C . LEU A 1 96 ? -4.885 5.296 -2.343 1.00 98.31 96 LEU A C 1
ATOM 767 O O . LEU A 1 96 ? -5.695 5.518 -1.447 1.00 98.31 96 LEU A O 1
ATOM 771 N N . ALA A 1 97 ? -3.717 4.700 -2.097 1.00 98.00 97 ALA A N 1
ATOM 772 C CA . ALA A 1 97 ? -3.362 4.174 -0.776 1.00 98.00 97 ALA A CA 1
ATOM 773 C C . ALA A 1 97 ? -3.362 5.242 0.327 1.00 98.00 97 ALA A C 1
ATOM 775 O O . ALA A 1 97 ? -3.581 4.930 1.491 1.00 98.00 97 ALA A O 1
ATOM 776 N N . CYS A 1 98 ? -3.126 6.501 -0.045 1.00 98.00 98 CYS A N 1
ATOM 777 C CA . CYS A 1 98 ? -3.077 7.629 0.872 1.00 98.00 98 CYS A CA 1
ATOM 778 C C . CYS A 1 98 ? -4.446 8.151 1.338 1.00 98.00 98 CYS A C 1
ATOM 780 O O . CYS A 1 98 ? -4.486 8.980 2.237 1.00 98.00 98 CYS A O 1
ATOM 782 N N . SER A 1 99 ? -5.548 7.665 0.767 1.00 97.19 99 SER A N 1
ATOM 783 C CA . SER A 1 99 ? -6.918 7.988 1.196 1.00 97.19 99 SER A CA 1
ATOM 784 C C . SER A 1 99 ? -7.804 6.763 1.400 1.00 97.19 99 SER A C 1
ATOM 786 O O . SER A 1 99 ? -9.002 6.872 1.640 1.00 97.19 99 SER A O 1
ATOM 788 N N . THR A 1 100 ? -7.200 5.583 1.321 1.00 97.44 100 THR A N 1
ATOM 789 C CA . THR A 1 100 ? -7.841 4.305 1.612 1.00 97.44 100 THR A CA 1
ATOM 790 C C . THR A 1 100 ? -7.454 3.907 3.025 1.00 97.44 100 THR A C 1
ATOM 792 O O . THR A 1 100 ? -6.260 3.902 3.327 1.00 97.44 100 THR A O 1
ATOM 795 N N . PHE A 1 101 ? -8.414 3.581 3.890 1.00 96.81 101 PHE A N 1
ATOM 796 C CA . PHE A 1 101 ? -8.141 3.341 5.307 1.00 96.81 101 PHE A CA 1
ATOM 797 C C . PHE A 1 101 ? -8.233 1.863 5.674 1.00 96.81 101 PHE A C 1
ATOM 799 O O . PHE A 1 101 ? -9.054 1.118 5.145 1.00 96.81 101 PHE A O 1
ATOM 806 N N . VAL A 1 102 ? -7.409 1.434 6.633 1.00 95.81 102 VAL A N 1
ATOM 807 C CA . VAL A 1 102 ? -7.409 0.049 7.134 1.00 95.81 102 VAL A CA 1
ATOM 808 C C . VAL A 1 102 ? -8.772 -0.322 7.731 1.00 95.81 102 VAL A C 1
ATOM 810 O O . VAL A 1 102 ? -9.255 -1.435 7.518 1.00 95.81 102 VAL A O 1
ATOM 813 N N . ARG A 1 103 ? -9.433 0.629 8.411 1.00 93.94 103 ARG A N 1
ATOM 814 C CA . ARG A 1 103 ? -10.767 0.445 9.011 1.00 93.94 103 ARG A CA 1
ATOM 815 C C . ARG A 1 103 ? -11.816 -0.076 8.021 1.00 93.94 103 ARG A C 1
ATOM 817 O O . ARG A 1 103 ? -12.699 -0.830 8.416 1.00 93.94 103 ARG A O 1
ATOM 824 N N . ASP A 1 104 ? -11.690 0.272 6.743 1.00 92.94 104 ASP A N 1
ATOM 825 C CA . ASP A 1 104 ? -12.667 -0.095 5.718 1.00 92.94 104 ASP A CA 1
ATOM 826 C C . ASP A 1 104 ? -12.625 -1.602 5.397 1.00 92.94 104 ASP A C 1
ATOM 828 O O . ASP A 1 104 ? -13.572 -2.131 4.823 1.00 92.94 104 ASP A O 1
ATOM 832 N N . TYR A 1 105 ? -11.559 -2.303 5.806 1.00 91.94 105 TYR A N 1
ATOM 833 C CA . TYR A 1 105 ? -11.318 -3.721 5.502 1.00 91.94 105 TYR A CA 1
ATOM 834 C C . TYR A 1 105 ? -11.300 -4.640 6.727 1.00 91.94 105 TYR A C 1
ATOM 836 O O . TYR A 1 105 ? -11.348 -5.860 6.587 1.00 91.94 105 TYR A O 1
ATOM 844 N N . VAL A 1 106 ? -11.213 -4.081 7.932 1.00 87.06 106 VAL A N 1
ATOM 845 C CA . VAL A 1 106 ? -11.193 -4.850 9.192 1.00 87.06 106 VAL A CA 1
ATOM 846 C C . VAL A 1 106 ? -12.579 -4.987 9.829 1.00 87.06 106 VAL A C 1
ATOM 848 O O . VAL A 1 106 ? -12.808 -5.911 10.605 1.00 87.06 106 VAL A O 1
ATOM 851 N N . ILE A 1 107 ? -13.522 -4.099 9.492 1.00 70.25 107 ILE A N 1
ATOM 852 C CA . ILE A 1 107 ? -14.858 -4.044 10.112 1.00 70.25 107 ILE A CA 1
ATOM 853 C C . ILE A 1 107 ? -15.826 -5.095 9.534 1.00 70.25 107 ILE A C 1
ATOM 855 O O . ILE A 1 107 ? -16.826 -5.417 10.174 1.00 70.25 107 ILE A O 1
ATOM 859 N N . ASP A 1 108 ? -15.512 -5.728 8.398 1.00 55.22 108 ASP A N 1
ATOM 860 C CA . ASP A 1 108 ? -16.354 -6.792 7.821 1.00 55.22 108 ASP A CA 1
ATOM 861 C C . ASP A 1 108 ? -16.446 -8.057 8.709 1.00 55.22 108 ASP A C 1
ATOM 863 O O . ASP A 1 108 ? -17.299 -8.914 8.483 1.00 55.22 108 ASP A O 1
ATOM 867 N N . PHE A 1 109 ? -15.632 -8.160 9.769 1.00 49.59 109 PHE A N 1
ATOM 868 C CA . PHE A 1 109 ? -15.743 -9.204 10.797 1.00 49.59 109 PHE A CA 1
ATOM 869 C C . PHE A 1 109 ? -16.692 -8.873 11.964 1.00 49.59 109 PHE A C 1
ATOM 871 O O . PHE A 1 109 ? -16.826 -9.692 12.875 1.00 49.59 109 PHE A O 1
ATOM 878 N N . LEU A 1 110 ? -17.386 -7.727 11.955 1.00 46.41 110 LEU A N 1
ATOM 879 C CA . LEU A 1 110 ? -18.441 -7.422 12.929 1.00 46.41 110 LEU A CA 1
ATOM 880 C C . LEU A 1 110 ? -19.834 -7.624 12.310 1.00 46.41 110 LEU A C 1
ATOM 882 O O . LEU A 1 110 ? -20.386 -6.700 11.706 1.00 46.41 110 LEU A O 1
ATOM 886 N N . PRO A 1 111 ? -20.470 -8.795 12.498 1.00 45.75 111 PRO A N 1
ATOM 887 C CA . PRO A 1 111 ? -21.868 -8.973 12.148 1.00 45.75 111 PRO A CA 1
ATOM 888 C C . PRO A 1 111 ? -22.748 -8.262 13.189 1.00 45.75 111 PRO A C 1
ATOM 890 O O . PRO A 1 111 ? -23.306 -8.949 14.030 1.00 45.75 111 PRO A O 1
ATOM 893 N N . SER A 1 112 ? -22.842 -6.919 13.169 1.00 48.03 112 SER A N 1
ATOM 894 C CA . SER A 1 112 ? -23.989 -6.132 13.705 1.00 48.03 112 SER A CA 1
ATOM 895 C C . SER A 1 112 ? -23.744 -4.620 13.910 1.00 48.03 112 SER A C 1
ATOM 897 O O . SER A 1 112 ? -24.277 -4.051 14.864 1.00 48.03 112 SER A O 1
ATOM 899 N N . LEU A 1 113 ? -23.000 -3.910 13.059 1.00 50.47 113 LEU A N 1
ATOM 900 C CA . LEU A 1 113 ? -23.109 -2.441 13.043 1.00 50.47 113 LEU A CA 1
ATOM 901 C C . LEU A 1 113 ? -23.667 -1.990 11.699 1.00 50.47 113 LEU A C 1
ATOM 903 O O . LEU A 1 113 ? -22.995 -2.020 10.673 1.00 50.47 113 LEU A O 1
ATOM 907 N N . ASN A 1 114 ? -24.960 -1.658 11.736 1.00 44.72 114 ASN A N 1
ATOM 908 C CA . ASN A 1 114 ? -25.753 -1.155 10.625 1.00 44.72 114 ASN A CA 1
ATOM 909 C C . ASN A 1 114 ? -24.988 -0.056 9.882 1.00 44.72 114 ASN A C 1
ATOM 911 O O . ASN A 1 114 ? -24.811 1.044 10.401 1.00 44.72 114 ASN A O 1
ATOM 915 N N . ARG A 1 115 ? -24.565 -0.365 8.652 1.00 55.03 115 ARG A N 1
ATOM 916 C CA . ARG A 1 115 ? -23.999 0.582 7.690 1.00 55.03 115 ARG A CA 1
ATOM 917 C C . ARG A 1 115 ? -25.151 1.449 7.170 1.00 55.03 115 ARG A C 1
ATOM 919 O O . ARG A 1 115 ? -25.711 1.201 6.108 1.00 55.03 115 ARG A O 1
ATOM 926 N N . GLY A 1 116 ? -25.578 2.388 8.002 1.00 56.75 116 GLY A N 1
ATOM 927 C CA . GLY A 1 116 ? -26.635 3.342 7.722 1.00 56.75 116 GLY A CA 1
ATOM 928 C C . GLY A 1 116 ? -26.082 4.748 7.783 1.00 56.75 116 GLY A C 1
ATOM 929 O O . GLY A 1 116 ? -26.490 5.476 8.664 1.00 56.75 116 GLY A O 1
ATOM 930 N N . ASP A 1 117 ? -25.184 5.100 6.864 1.00 52.66 117 ASP A N 1
ATOM 931 C CA . ASP A 1 117 ? -24.866 6.491 6.553 1.00 52.66 117 ASP A CA 1
ATOM 932 C C . ASP A 1 117 ? -24.628 6.600 5.045 1.00 52.66 117 ASP A C 1
ATOM 934 O O . ASP A 1 117 ? -23.658 6.103 4.473 1.00 52.66 117 ASP A O 1
ATOM 938 N N . SER A 1 118 ? -25.624 7.183 4.392 1.00 49.81 118 SER A N 1
ATOM 939 C CA . SER A 1 118 ? -25.648 7.585 2.996 1.00 49.81 118 SER A CA 1
ATOM 940 C C . SER A 1 118 ? -24.559 8.616 2.707 1.00 49.81 118 SER A C 1
ATOM 942 O O . SER A 1 118 ? -24.507 9.652 3.370 1.00 49.81 118 SER A O 1
ATOM 944 N N . TYR A 1 119 ? -23.762 8.377 1.663 1.00 49.09 119 TYR A N 1
ATOM 945 C CA . TYR A 1 119 ? -23.052 9.445 0.958 1.00 49.09 119 TYR A CA 1
ATOM 946 C C . TYR A 1 119 ? -24.058 10.556 0.603 1.00 49.09 119 TYR A C 1
ATOM 948 O O . TYR A 1 119 ? -25.055 10.281 -0.069 1.00 49.09 119 TYR A O 1
ATOM 956 N N . SER A 1 120 ? -23.818 11.770 1.110 1.00 42.31 120 SER A N 1
ATOM 957 C CA . SER A 1 120 ? -24.435 13.007 0.603 1.00 42.31 120 SER A CA 1
ATOM 958 C C . SER A 1 120 ? -23.711 13.490 -0.644 1.00 42.31 120 SER A C 1
ATOM 960 O O . SER A 1 120 ? -22.472 13.314 -0.697 1.00 42.31 120 SER A O 1
#

Radius of gyration: 24.24 Å; chains: 1; bounding box: 43×50×83 Å